Protein AF-A0A4Y8C7T3-F1 (afdb_monomer_lite)

Radius of gyration: 20.88 Å; chains: 1; bounding box: 52×37×53 Å

Secondary structure (DSSP, 8-state):
-----SGGGGGS--SS--EEEESSTT-GGGB-SSSS--BHHHHHHHHHHHHT-EEEE--SS--HHHHHHS---PPPS-SS------------SS--HHHHHHHHHHHHTT-------PPP-

Foldseek 3Di:
DDDDDALCVLVDDDDDAAEDEAAQLVDPSQADPDPPGDRSSVSQVVCCVVVVHYYHYHHPDDDPCCVVPDDDDDDPDDPDDDDDDDDDDPDPDDQDPVNVVVCVVCVVVVHDDDDDDDDDD

Sequence (121 aa):
LLVAGARSALFLPFRNLGLIVVDEEHDNSYKASNQPFINARDLALFLGQKNNIKVVLGSATPSLTSFYKQKSFRLKGTFFDSKKHFLYDENELGITPMLLSELEKSLKHQKQAIVFLPTRA

Structure (mmCIF, N/CA/C/O backbone):
data_AF-A0A4Y8C7T3-F1
#
_entry.id   AF-A0A4Y8C7T3-F1
#
loop_
_atom_site.group_PDB
_atom_site.id
_atom_site.type_symbol
_atom_site.label_atom_id
_atom_site.l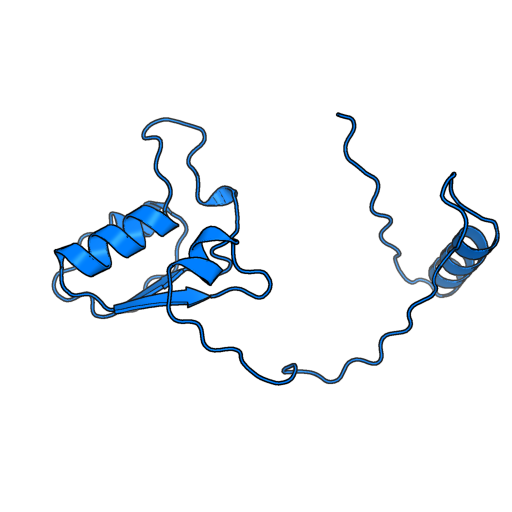abel_alt_id
_atom_site.label_comp_id
_atom_site.label_asym_id
_atom_site.label_entity_id
_atom_site.label_seq_id
_atom_site.pdbx_PDB_ins_code
_atom_site.Cartn_x
_atom_site.Cartn_y
_atom_site.Cartn_z
_atom_site.occupancy
_atom_site.B_iso_or_equiv
_atom_site.auth_seq_id
_atom_site.auth_comp_id
_atom_site.auth_asym_id
_atom_site.auth_atom_id
_atom_site.pdbx_PDB_model_num
ATOM 1 N N . LEU A 1 1 ? -25.126 -2.142 2.551 1.00 82.62 1 LEU A N 1
ATOM 2 C CA . LEU A 1 1 ? -24.535 -0.844 2.160 1.00 82.62 1 LEU A CA 1
ATOM 3 C C . LEU A 1 1 ? -23.037 -1.048 2.011 1.00 82.62 1 LEU A C 1
ATOM 5 O O . LEU A 1 1 ? -22.436 -1.575 2.937 1.00 82.62 1 LEU A O 1
ATOM 9 N N . LEU A 1 2 ? -22.473 -0.686 0.862 1.00 91.12 2 LEU A N 1
ATOM 10 C CA . LEU A 1 2 ? -21.033 -0.684 0.611 1.00 91.12 2 LEU A CA 1
ATOM 11 C C . LEU A 1 2 ? -20.626 0.759 0.320 1.00 91.12 2 LEU A C 1
ATOM 13 O O . LEU A 1 2 ? -21.319 1.443 -0.430 1.00 91.12 2 LEU A O 1
ATOM 17 N N . VAL A 1 3 ? -19.536 1.214 0.933 1.00 94.56 3 VAL A N 1
ATOM 18 C CA . VAL A 1 3 ? -18.952 2.533 0.679 1.00 94.56 3 VAL A CA 1
ATOM 19 C C . VAL A 1 3 ? -17.504 2.321 0.272 1.00 94.56 3 VAL A C 1
ATOM 21 O O . VAL A 1 3 ? -16.757 1.657 0.985 1.00 94.56 3 VAL A O 1
ATOM 24 N N . ALA A 1 4 ? -17.125 2.891 -0.866 1.00 95.19 4 ALA A N 1
ATOM 25 C CA . ALA A 1 4 ? -15.742 3.005 -1.294 1.00 95.19 4 ALA A CA 1
ATOM 26 C C . ALA A 1 4 ? -15.381 4.490 -1.307 1.00 95.19 4 ALA A C 1
ATOM 28 O O . ALA A 1 4 ? -16.145 5.320 -1.802 1.00 95.19 4 ALA A O 1
ATOM 29 N N . GLY A 1 5 ? -14.239 4.835 -0.730 1.00 92.12 5 GLY A N 1
ATOM 30 C CA . GLY A 1 5 ? -13.785 6.212 -0.661 1.00 92.12 5 GLY A CA 1
ATOM 31 C C . GLY A 1 5 ? -12.361 6.294 -0.147 1.00 92.12 5 GLY A C 1
ATOM 32 O O . GLY 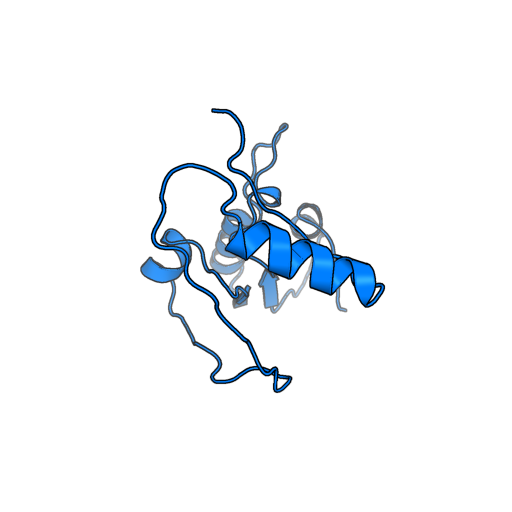A 1 5 ? -11.799 5.312 0.333 1.00 92.12 5 GLY A O 1
ATOM 33 N N . ALA A 1 6 ? -11.784 7.486 -0.250 1.00 90.69 6 ALA A N 1
ATOM 34 C CA . ALA A 1 6 ? -10.477 7.773 0.320 1.00 90.69 6 ALA A CA 1
ATOM 35 C C . ALA A 1 6 ? -1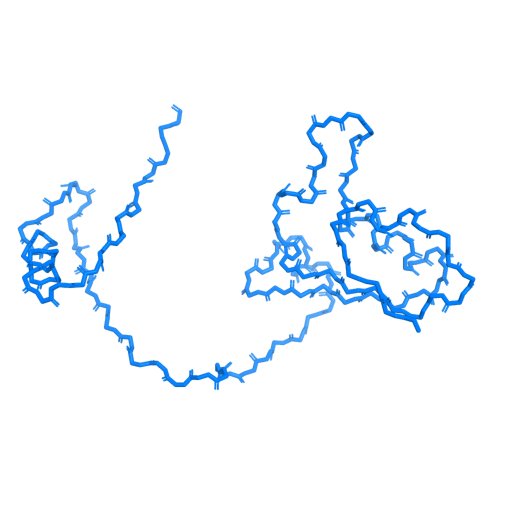0.537 7.809 1.864 1.00 90.69 6 ALA A C 1
ATOM 37 O O . ALA A 1 6 ? -11.543 7.487 2.494 1.00 90.69 6 ALA A O 1
ATOM 38 N N . ARG A 1 7 ? -9.457 8.288 2.486 1.00 90.12 7 ARG A N 1
ATOM 39 C CA . ARG A 1 7 ? -9.272 8.422 3.945 1.00 90.12 7 ARG A CA 1
ATOM 40 C C . ARG A 1 7 ? -10.481 8.945 4.727 1.00 90.12 7 ARG A C 1
ATOM 42 O O . ARG A 1 7 ? -10.745 8.476 5.829 1.00 90.12 7 ARG A O 1
ATOM 49 N N . SER A 1 8 ? -11.192 9.931 4.180 1.00 90.50 8 SER A N 1
ATOM 50 C CA . SER A 1 8 ? -12.311 10.594 4.856 1.00 90.50 8 SER A CA 1
ATOM 51 C C . SER A 1 8 ? -13.522 9.683 5.072 1.00 90.50 8 SER A C 1
ATOM 53 O O . SER A 1 8 ? -14.321 9.952 5.966 1.00 90.50 8 SER A O 1
ATOM 55 N N . ALA A 1 9 ? -13.639 8.580 4.322 1.00 92.88 9 ALA A N 1
ATOM 56 C CA . ALA A 1 9 ? -14.725 7.614 4.479 1.00 92.88 9 ALA A CA 1
ATOM 57 C C . ALA A 1 9 ? -14.758 6.974 5.881 1.00 92.88 9 ALA A C 1
ATOM 59 O O . ALA A 1 9 ? -15.825 6.572 6.339 1.00 92.88 9 ALA A O 1
ATOM 60 N N . LEU A 1 10 ? -13.624 6.944 6.595 1.00 92.81 10 LEU A N 1
ATOM 61 C CA . LEU A 1 10 ? -13.545 6.445 7.974 1.00 92.81 10 LEU A CA 1
ATOM 62 C C . LEU A 1 10 ? -14.325 7.299 8.988 1.00 92.81 10 LEU A C 1
ATOM 64 O O . LEU A 1 10 ? -14.591 6.824 10.089 1.00 92.81 10 LEU A O 1
ATOM 68 N N . PHE A 1 11 ? -14.703 8.533 8.636 1.00 92.44 11 PHE A N 1
ATOM 69 C CA . PHE A 1 11 ? -15.497 9.417 9.500 1.00 92.44 11 PHE A CA 1
ATOM 70 C C . PHE A 1 11 ? -17.001 9.336 9.243 1.00 92.44 11 PHE A C 1
ATOM 72 O O . PHE A 1 11 ? -17.773 9.999 9.936 1.00 92.44 11 PHE A O 1
ATOM 79 N N . LEU A 1 12 ? -17.436 8.560 8.248 1.00 93.75 12 LEU A N 1
ATOM 80 C CA . LEU A 1 12 ? -18.858 8.414 7.980 1.00 93.75 12 LEU A CA 1
ATOM 81 C C . LEU A 1 12 ? -19.550 7.708 9.158 1.00 93.75 12 LEU A C 1
ATOM 83 O O . LEU A 1 12 ? -19.028 6.726 9.693 1.00 93.75 12 LEU A O 1
ATOM 87 N N . PRO A 1 13 ? -20.734 8.184 9.573 1.00 91.75 13 PRO A N 1
ATOM 88 C CA . PRO A 1 13 ? -21.460 7.578 10.673 1.00 91.75 13 PRO A CA 1
ATOM 89 C C . PRO A 1 13 ? -22.086 6.257 10.219 1.00 91.75 13 PRO A C 1
ATOM 91 O O . PRO A 1 13 ? -22.993 6.231 9.386 1.00 91.75 13 PRO A O 1
ATOM 94 N N . PHE A 1 14 ? -21.643 5.150 10.810 1.00 90.69 14 PHE A N 1
ATOM 95 C CA . PHE A 1 14 ? -22.228 3.831 10.588 1.00 90.69 14 PHE A CA 1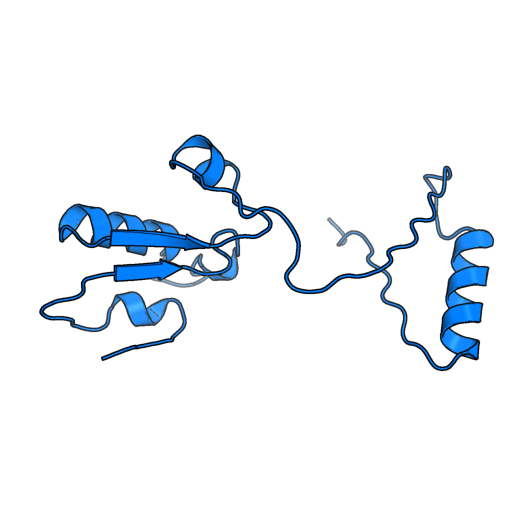
ATOM 96 C C . PHE A 1 14 ? -22.804 3.278 11.888 1.00 90.69 14 PHE A C 1
ATOM 98 O O . PHE A 1 14 ? -22.160 3.339 12.930 1.00 90.69 14 PHE A O 1
ATOM 105 N N . ARG A 1 15 ? -24.011 2.702 11.823 1.00 88.25 15 ARG A N 1
ATOM 106 C CA . ARG A 1 15 ? -24.629 2.033 12.982 1.00 88.25 15 ARG A CA 1
ATOM 107 C C . ARG A 1 15 ? -24.052 0.634 13.214 1.00 88.25 15 ARG A C 1
ATOM 109 O O . ARG A 1 15 ? -23.660 0.323 14.326 1.00 88.25 15 ARG A O 1
ATOM 116 N N . ASN A 1 16 ? -23.961 -0.176 12.154 1.00 91.19 16 ASN A N 1
ATOM 117 C CA . ASN A 1 16 ? -23.572 -1.592 12.224 1.00 91.19 16 ASN A CA 1
ATOM 118 C C . ASN A 1 16 ? -22.473 -1.914 11.193 1.00 91.19 16 ASN A C 1
ATOM 120 O O . ASN A 1 16 ? -22.676 -2.732 10.293 1.00 91.19 16 ASN A O 1
ATOM 124 N N . LEU A 1 17 ? -21.331 -1.224 11.256 1.00 95.44 17 LEU A N 1
ATOM 125 C CA . LEU A 1 17 ? -20.209 -1.511 10.358 1.00 95.44 17 LEU A CA 1
ATOM 126 C C . LEU A 1 17 ? -19.551 -2.839 10.758 1.00 95.44 17 LEU A C 1
ATOM 128 O O . LEU A 1 17 ? -19.068 -2.972 11.874 1.00 95.44 17 LEU A O 1
ATOM 132 N N . GLY A 1 18 ? -19.546 -3.825 9.859 1.00 95.12 18 GLY A N 1
ATOM 133 C CA . GLY A 1 18 ? -19.014 -5.166 10.151 1.00 95.12 18 GLY A CA 1
ATOM 134 C C . GLY A 1 18 ? -17.570 -5.405 9.695 1.00 95.12 18 GLY A C 1
ATOM 135 O O . GLY A 1 18 ? -16.895 -6.287 10.228 1.00 95.12 18 GLY A O 1
ATOM 136 N N . LEU A 1 19 ? -17.093 -4.637 8.713 1.00 97.00 19 LEU A N 1
ATOM 137 C CA . LEU A 1 19 ? -15.787 -4.826 8.088 1.00 97.00 19 LEU A CA 1
ATOM 138 C C . LEU A 1 19 ? -15.250 -3.498 7.545 1.00 97.00 19 LEU A C 1
ATOM 140 O O . LEU A 1 19 ? -15.986 -2.748 6.907 1.00 97.00 19 LEU A O 1
ATOM 144 N N . ILE A 1 20 ? -13.956 -3.262 7.749 1.00 97.44 20 ILE A N 1
ATOM 145 C CA . ILE A 1 20 ? -13.174 -2.228 7.071 1.00 97.44 20 ILE A CA 1
ATOM 146 C C . ILE A 1 20 ? -12.101 -2.927 6.234 1.00 97.44 20 ILE A C 1
ATOM 148 O O . ILE A 1 20 ? -11.392 -3.799 6.737 1.00 97.44 20 ILE A O 1
ATOM 152 N N . VAL A 1 21 ? -11.972 -2.538 4.968 1.00 97.31 21 VAL A N 1
ATOM 153 C CA . VAL A 1 21 ? -10.894 -2.993 4.083 1.00 97.31 21 VAL A CA 1
ATOM 154 C C . VAL A 1 21 ? -10.055 -1.781 3.705 1.00 97.31 21 VAL A C 1
ATOM 156 O O . VAL A 1 21 ? -10.597 -0.789 3.223 1.00 97.31 21 VAL A O 1
ATOM 159 N N . VAL A 1 22 ? -8.752 -1.856 3.955 1.00 96.12 22 VAL A N 1
ATOM 160 C CA . VAL A 1 22 ? -7.775 -0.847 3.534 1.00 96.12 22 VAL A CA 1
ATOM 161 C C . VAL A 1 22 ? -6.924 -1.480 2.447 1.00 96.12 22 VAL A C 1
ATOM 163 O O . VAL A 1 22 ? -6.154 -2.391 2.741 1.00 96.12 22 VAL A O 1
ATOM 166 N N . ASP A 1 23 ? -7.102 -1.034 1.208 1.00 95.06 23 ASP A N 1
ATOM 167 C CA . ASP A 1 23 ? -6.299 -1.481 0.069 1.00 95.06 23 ASP A CA 1
ATOM 168 C C . ASP A 1 23 ? -5.010 -0.659 -0.044 1.00 95.06 23 ASP A C 1
ATOM 170 O O . ASP A 1 23 ? -4.988 0.488 0.406 1.00 95.06 23 ASP A O 1
ATOM 174 N N . GLU A 1 24 ? -3.953 -1.241 -0.606 1.00 94.75 24 GLU A N 1
ATOM 175 C CA . GLU A 1 24 ? -2.607 -0.649 -0.672 1.00 94.75 24 GLU A CA 1
ATOM 176 C C . GLU A 1 24 ? -2.162 -0.021 0.664 1.00 94.75 24 GLU A C 1
ATOM 178 O O . GLU A 1 24 ? -1.756 1.137 0.740 1.00 94.75 24 GLU A O 1
ATOM 183 N N . GLU A 1 25 ? -2.270 -0.770 1.767 1.00 94.25 25 GLU A N 1
ATOM 184 C CA . GLU A 1 25 ? -2.123 -0.243 3.138 1.00 94.25 25 GLU A CA 1
ATOM 185 C C . GLU A 1 25 ? -0.780 0.463 3.426 1.00 94.25 25 GLU A C 1
ATOM 187 O O . GLU A 1 25 ? -0.648 1.196 4.413 1.00 94.25 25 GLU A O 1
ATOM 192 N N . HIS A 1 26 ? 0.230 0.192 2.605 1.00 92.69 26 HIS A N 1
ATOM 193 C CA . HIS A 1 26 ? 1.573 0.738 2.679 1.00 92.69 26 HIS A CA 1
ATOM 194 C C . HIS A 1 26 ? 1.672 2.150 2.086 1.00 92.69 26 HIS A C 1
ATOM 196 O O . HIS A 1 26 ? 2.680 2.823 2.310 1.00 92.69 26 HIS A O 1
ATOM 202 N N . ASP A 1 27 ? 0.652 2.605 1.355 1.00 91.88 27 ASP A N 1
ATOM 203 C CA . ASP A 1 27 ? 0.656 3.889 0.670 1.00 91.88 27 ASP A CA 1
ATOM 204 C C . ASP A 1 27 ? 0.758 5.059 1.668 1.00 91.88 27 ASP A C 1
ATOM 206 O O . ASP A 1 27 ? -0.024 5.212 2.614 1.00 91.88 27 ASP A O 1
ATOM 210 N N . ASN A 1 28 ? 1.740 5.932 1.434 1.00 87.12 28 ASN A N 1
ATOM 211 C CA . ASN A 1 28 ? 1.935 7.147 2.216 1.00 87.12 28 ASN A CA 1
ATOM 212 C C . ASN A 1 28 ? 0.802 8.162 2.021 1.00 87.12 28 ASN A C 1
ATOM 214 O O . ASN A 1 28 ? 0.621 9.016 2.892 1.00 87.12 28 ASN A O 1
ATOM 218 N N . SER A 1 29 ? 0.009 8.054 0.950 1.00 86.44 29 SER A N 1
ATOM 219 C CA . SER A 1 29 ? -1.200 8.854 0.742 1.00 86.44 29 SER A CA 1
ATOM 220 C C . SER A 1 29 ? -2.197 8.698 1.896 1.00 86.44 29 SER A C 1
ATOM 222 O O . SER A 1 29 ? -2.984 9.612 2.151 1.00 86.44 29 SER A O 1
ATOM 224 N N . TYR A 1 30 ? -2.118 7.616 2.683 1.00 88.31 30 TYR A N 1
ATOM 225 C CA . TYR A 1 30 ? -2.924 7.446 3.889 1.00 88.31 30 TYR A CA 1
ATOM 226 C C . TYR A 1 30 ? -2.547 8.371 5.048 1.00 88.31 30 TYR A C 1
ATOM 228 O O . TYR A 1 30 ? -3.384 8.594 5.928 1.00 88.31 30 TYR A O 1
ATOM 236 N N . LYS A 1 31 ? -1.353 8.972 5.033 1.00 89.06 31 LYS A N 1
ATOM 237 C CA . LYS A 1 31 ? -0.935 9.991 6.001 1.00 89.06 31 LYS A CA 1
ATOM 238 C C . LYS A 1 31 ? -1.379 11.371 5.523 1.00 89.06 31 LYS A C 1
ATOM 240 O O . LYS A 1 31 ? -1.037 11.809 4.426 1.00 89.06 31 LYS A O 1
ATOM 245 N N . ALA A 1 32 ? -2.179 12.059 6.328 1.00 88.88 32 ALA A N 1
ATOM 246 C CA . ALA A 1 32 ? -2.567 13.436 6.047 1.00 88.88 32 ALA A CA 1
ATOM 247 C C . ALA A 1 32 ? -1.348 14.361 6.128 1.00 88.88 32 ALA A C 1
ATOM 249 O O . ALA A 1 32 ? -0.624 14.348 7.119 1.00 88.88 32 ALA A O 1
ATOM 250 N N . SER A 1 33 ? -1.133 15.163 5.083 1.00 87.88 33 SER A N 1
ATOM 251 C CA . SER A 1 33 ? -0.104 16.211 5.046 1.00 87.88 33 SER A CA 1
ATOM 252 C C . SER A 1 33 ? -0.551 17.497 5.742 1.00 87.88 33 SER A C 1
ATOM 254 O O . SER A 1 33 ? 0.278 18.348 6.039 1.00 87.88 33 SER A O 1
ATOM 256 N N . ASN A 1 34 ? -1.857 17.635 5.987 1.00 86.12 34 ASN A N 1
ATOM 257 C CA . ASN A 1 34 ? -2.491 18.795 6.601 1.00 86.12 34 ASN A CA 1
ATOM 258 C C . ASN A 1 34 ? -3.279 18.346 7.834 1.00 86.12 34 ASN A C 1
ATOM 260 O O . ASN A 1 34 ? -3.611 17.167 7.974 1.00 86.12 34 ASN A O 1
ATOM 264 N N . GLN A 1 35 ? -3.614 19.291 8.713 1.00 86.88 35 GLN A N 1
ATOM 265 C CA . GLN A 1 35 ? -4.425 18.986 9.885 1.00 86.88 35 GLN A CA 1
ATOM 266 C C . GLN A 1 35 ? -5.847 18.525 9.499 1.00 86.88 35 GLN A C 1
ATOM 268 O O . GLN A 1 35 ? -6.441 19.092 8.580 1.00 86.88 35 GLN A O 1
ATOM 273 N N . PRO A 1 36 ? -6.415 17.544 10.223 1.00 85.00 36 PRO A N 1
ATOM 274 C CA . PRO A 1 36 ? -5.772 16.761 11.280 1.00 85.00 36 PRO A CA 1
ATOM 275 C C . PRO A 1 36 ? -4.766 15.736 10.716 1.00 85.00 36 PRO A C 1
ATOM 277 O O . PRO A 1 36 ? -5.061 15.023 9.758 1.00 85.00 36 PRO A O 1
ATOM 280 N N . PHE A 1 37 ? -3.589 15.631 11.346 1.00 88.81 37 PHE A N 1
ATOM 281 C CA . PHE A 1 37 ? -2.531 14.693 10.947 1.00 88.81 37 PHE A CA 1
ATOM 282 C C . PHE A 1 37 ? -2.898 13.260 11.335 1.00 88.81 37 PHE A C 1
ATOM 284 O O . PHE A 1 37 ? -2.587 12.787 12.426 1.00 88.81 37 PHE A O 1
ATOM 291 N N . ILE A 1 38 ? -3.600 12.576 10.441 1.00 90.69 38 ILE A N 1
ATOM 292 C CA . ILE A 1 38 ? -4.117 11.229 10.672 1.00 90.69 38 ILE A CA 1
ATOM 293 C C . ILE A 1 38 ? -3.500 10.271 9.663 1.00 90.69 38 ILE A C 1
ATOM 295 O O . ILE A 1 38 ? -3.375 10.588 8.480 1.00 90.69 38 ILE A O 1
ATOM 299 N N . ASN A 1 39 ? -3.153 9.075 10.133 1.00 93.62 39 ASN A N 1
ATOM 300 C CA . ASN A 1 39 ? -2.893 7.932 9.274 1.00 93.62 39 ASN A CA 1
ATOM 301 C C . ASN A 1 39 ? -4.162 7.077 9.192 1.00 93.62 39 ASN A C 1
ATOM 303 O O . ASN A 1 39 ? -4.566 6.468 10.183 1.00 93.62 39 ASN A O 1
ATOM 307 N N . ALA A 1 40 ? -4.794 7.032 8.020 1.00 93.25 40 ALA A N 1
ATOM 308 C CA . ALA A 1 40 ? -6.059 6.323 7.838 1.00 93.25 40 ALA A CA 1
ATOM 309 C C . ALA A 1 40 ? -5.957 4.818 8.127 1.00 93.25 40 ALA A C 1
ATOM 311 O O . ALA A 1 40 ? -6.888 4.251 8.693 1.00 93.25 40 ALA A O 1
ATOM 312 N N . ARG A 1 41 ? -4.814 4.182 7.837 1.00 94.81 41 ARG A N 1
ATOM 313 C CA . ARG A 1 41 ? -4.561 2.780 8.206 1.00 94.81 41 ARG A CA 1
ATOM 314 C C . ARG A 1 41 ? -4.644 2.583 9.719 1.00 94.81 41 ARG A C 1
ATOM 316 O O . ARG A 1 41 ? -5.319 1.676 10.200 1.00 94.81 41 ARG A O 1
ATOM 323 N N . ASP A 1 42 ? -3.963 3.444 10.469 1.00 94.31 42 ASP A N 1
ATOM 324 C CA . ASP A 1 42 ? -3.906 3.342 11.928 1.00 94.31 42 ASP A CA 1
ATOM 325 C C . ASP A 1 42 ? -5.270 3.688 12.546 1.00 94.31 42 ASP A C 1
ATOM 327 O O . ASP A 1 42 ? -5.711 3.026 13.485 1.00 94.31 42 ASP A O 1
ATOM 331 N N . LEU A 1 43 ? -5.987 4.655 11.961 1.00 95.50 43 LEU A N 1
ATOM 332 C CA . LEU A 1 43 ? -7.362 4.974 12.341 1.00 95.50 43 LEU A CA 1
ATOM 333 C C . LEU A 1 43 ? -8.313 3.793 12.091 1.00 95.50 43 LEU A C 1
ATOM 335 O O . LEU A 1 43 ? -9.137 3.496 12.951 1.00 95.50 43 LEU A O 1
ATOM 339 N N . ALA A 1 44 ? -8.194 3.096 10.959 1.00 96.38 44 ALA A N 1
ATOM 340 C CA . ALA A 1 44 ? -9.002 1.915 10.662 1.00 96.38 44 ALA A CA 1
ATOM 341 C C . ALA A 1 44 ? -8.781 0.803 11.699 1.00 96.38 44 ALA A C 1
ATOM 343 O O . ALA A 1 44 ? -9.750 0.252 12.220 1.00 96.38 44 ALA A O 1
ATOM 344 N N . LEU A 1 45 ? -7.522 0.522 12.055 1.00 95.94 45 LEU A N 1
ATOM 345 C CA . LEU A 1 45 ? -7.179 -0.442 13.107 1.00 95.94 45 LEU A CA 1
ATOM 346 C C . LEU A 1 45 ? -7.744 -0.024 14.470 1.00 95.94 45 LEU A C 1
ATOM 348 O O . LEU A 1 45 ? -8.336 -0.846 15.169 1.00 95.94 45 LEU A O 1
ATOM 352 N N . PHE A 1 46 ? -7.613 1.257 14.822 1.00 95.50 46 PHE A N 1
ATOM 353 C CA . PHE A 1 46 ? -8.159 1.804 16.061 1.00 95.50 46 PHE A CA 1
ATOM 354 C C . PHE A 1 46 ? -9.687 1.680 16.124 1.00 95.50 46 PHE A C 1
ATOM 356 O O . PHE A 1 46 ? -10.226 1.207 17.125 1.00 95.50 46 PHE A O 1
ATOM 363 N N . LEU A 1 47 ? -10.397 2.066 15.059 1.00 95.38 47 LEU A N 1
ATOM 364 C CA . LEU A 1 47 ? -11.853 1.937 14.973 1.00 95.38 47 LEU A CA 1
ATOM 365 C C . LEU A 1 47 ? -12.289 0.472 15.038 1.00 95.38 47 LEU A C 1
ATOM 367 O O . LEU A 1 47 ? -13.269 0.170 15.723 1.00 95.38 47 LEU A O 1
ATOM 371 N N . GLY A 1 48 ? -11.536 -0.415 14.381 1.00 96.00 48 GLY A N 1
ATOM 372 C CA . GLY A 1 48 ? -11.696 -1.864 14.440 1.00 96.00 48 GLY A CA 1
ATOM 373 C C . GLY A 1 48 ? -11.657 -2.397 15.861 1.00 96.00 48 GLY A C 1
ATOM 374 O O . GLY A 1 48 ? -12.607 -3.025 16.325 1.00 96.00 48 GLY A O 1
ATOM 375 N N . GLN A 1 49 ? -10.591 -2.065 16.584 1.00 95.25 49 GLN A N 1
ATOM 376 C CA . GLN A 1 49 ? -10.417 -2.474 17.971 1.00 95.25 49 GLN A CA 1
ATOM 377 C C . GLN A 1 49 ? -11.490 -1.872 18.889 1.00 95.25 49 GLN A C 1
ATOM 379 O O . GLN A 1 49 ? -12.077 -2.587 19.698 1.00 95.25 49 GLN A O 1
ATOM 384 N N . LYS A 1 50 ? -11.769 -0.568 18.761 1.00 95.44 50 LYS A N 1
ATOM 385 C CA . LYS A 1 50 ? -12.692 0.153 19.650 1.00 95.44 50 LYS A CA 1
ATOM 386 C C . LYS A 1 50 ? -14.149 -0.288 19.492 1.00 95.44 50 LYS A C 1
ATOM 388 O O . LYS A 1 50 ? -14.879 -0.294 20.476 1.00 95.44 50 LYS A O 1
ATOM 393 N N . ASN A 1 51 ? -14.571 -0.633 18.276 1.00 94.75 51 ASN A N 1
ATOM 394 C CA . ASN A 1 51 ? -15.968 -0.950 17.961 1.00 94.75 51 ASN A CA 1
ATOM 395 C C . ASN A 1 51 ? -16.189 -2.432 17.611 1.00 94.75 51 ASN A C 1
ATOM 397 O O . ASN A 1 51 ? -17.261 -2.786 17.130 1.00 94.75 51 ASN A O 1
ATOM 401 N N . ASN A 1 52 ? -15.190 -3.296 17.835 1.00 94.94 52 ASN A N 1
ATOM 402 C CA . ASN A 1 52 ? -15.230 -4.723 17.495 1.00 94.94 52 ASN A CA 1
ATOM 403 C C . ASN A 1 52 ? -15.560 -4.995 16.008 1.00 94.94 52 ASN A C 1
ATOM 405 O O . ASN A 1 52 ? -16.364 -5.864 15.668 1.00 94.94 52 ASN A O 1
ATOM 409 N N . ILE A 1 53 ? -14.937 -4.225 15.114 1.00 97.00 53 ILE A N 1
ATOM 410 C CA . ILE A 1 53 ? -15.105 -4.321 13.659 1.00 97.00 53 ILE A CA 1
ATOM 411 C C . ILE A 1 53 ? -13.903 -5.071 13.090 1.00 97.00 53 ILE A C 1
ATOM 413 O O . ILE A 1 53 ? -12.757 -4.807 13.459 1.00 97.00 53 ILE A O 1
ATOM 417 N N . LYS A 1 54 ? -14.143 -6.000 12.161 1.00 97.00 54 LYS A N 1
ATOM 418 C CA . LYS A 1 54 ? -13.048 -6.691 11.471 1.00 97.00 54 LYS A CA 1
ATOM 419 C C . LYS A 1 54 ? -12.316 -5.710 10.557 1.00 97.00 54 LYS A C 1
ATOM 421 O O . LYS A 1 54 ? -12.952 -4.907 9.879 1.00 97.00 54 LYS A O 1
ATOM 426 N N . VAL A 1 55 ? -10.992 -5.804 10.505 1.00 97.31 55 VAL A N 1
ATOM 427 C CA . VAL A 1 55 ? -10.161 -4.977 9.621 1.00 97.31 55 VAL A CA 1
ATOM 428 C C . VAL A 1 55 ? -9.287 -5.884 8.771 1.00 97.31 55 VAL A C 1
ATOM 430 O O . VAL A 1 55 ? -8.628 -6.780 9.296 1.00 97.31 55 VAL A O 1
ATOM 433 N N . VAL A 1 56 ? -9.289 -5.649 7.462 1.00 97.19 56 VAL A N 1
ATOM 434 C CA . VAL A 1 56 ? -8.406 -6.313 6.502 1.00 97.19 56 VAL A CA 1
ATOM 435 C C . VAL A 1 56 ? -7.499 -5.261 5.885 1.00 97.19 56 VAL A C 1
ATOM 437 O O . VAL A 1 56 ? -7.976 -4.258 5.358 1.00 97.19 56 VAL A O 1
ATOM 440 N N . LEU A 1 57 ? -6.194 -5.502 5.962 1.00 96.69 57 LEU A N 1
ATOM 441 C CA . LEU A 1 57 ? -5.179 -4.691 5.303 1.00 96.69 57 LEU A CA 1
ATOM 442 C C . LEU A 1 57 ? -4.687 -5.451 4.065 1.00 96.69 57 LEU A C 1
ATOM 444 O O . LEU A 1 57 ? -4.109 -6.531 4.198 1.00 96.69 57 LEU A O 1
ATOM 448 N N . GLY A 1 58 ? -4.971 -4.918 2.880 1.00 95.50 58 GLY A N 1
ATOM 449 C CA . GLY A 1 58 ? -4.573 -5.461 1.584 1.00 95.50 58 GLY A CA 1
ATOM 450 C C . GLY A 1 58 ? -3.284 -4.816 1.084 1.00 95.50 58 GLY A C 1
ATOM 451 O O . GLY A 1 58 ? -3.106 -3.607 1.214 1.00 95.50 58 GLY A O 1
ATOM 452 N N . SER A 1 59 ? -2.372 -5.634 0.555 1.00 95.00 59 SER A N 1
ATOM 453 C CA . SER A 1 59 ? -1.112 -5.157 -0.019 1.00 95.00 59 SER A CA 1
ATOM 454 C C . SER A 1 59 ? -0.387 -6.221 -0.818 1.00 95.00 59 SER A C 1
ATOM 456 O O . SER A 1 59 ? -0.265 -7.362 -0.361 1.00 95.00 59 SER A O 1
ATOM 458 N N . ALA A 1 60 ? 0.210 -5.825 -1.940 1.00 92.88 60 ALA A N 1
ATOM 459 C CA . ALA A 1 60 ? 1.263 -6.614 -2.578 1.00 92.88 60 ALA A CA 1
ATOM 460 C C . ALA A 1 60 ? 2.635 -6.407 -1.904 1.00 92.88 60 ALA A C 1
ATOM 462 O O . ALA A 1 60 ? 3.469 -7.315 -1.897 1.00 92.88 60 ALA A O 1
ATOM 463 N N . THR A 1 61 ? 2.855 -5.232 -1.309 1.00 93.50 61 THR A N 1
ATOM 464 C CA . THR A 1 61 ? 4.113 -4.801 -0.680 1.00 93.50 61 THR A CA 1
ATOM 465 C C . THR A 1 61 ? 3.834 -4.241 0.715 1.00 93.50 61 THR A C 1
ATOM 467 O O . THR A 1 61 ? 3.957 -3.034 0.930 1.00 93.50 61 THR A O 1
ATOM 470 N N . PRO A 1 62 ? 3.426 -5.095 1.675 1.00 93.31 62 PRO A N 1
ATOM 471 C CA . PRO A 1 62 ? 2.973 -4.627 2.976 1.00 93.31 62 PRO A CA 1
ATOM 472 C C . PRO A 1 62 ? 4.061 -3.837 3.696 1.00 93.31 62 PRO A C 1
ATOM 474 O O . PRO A 1 62 ? 5.250 -4.161 3.615 1.00 93.31 62 PRO A O 1
ATOM 477 N N . SER A 1 63 ? 3.652 -2.826 4.462 1.00 92.31 63 SER A N 1
ATOM 478 C CA . SER A 1 63 ? 4.603 -2.067 5.272 1.00 92.31 63 SER A CA 1
ATOM 479 C C . SER A 1 63 ? 5.273 -2.991 6.293 1.00 92.31 63 SER A C 1
ATOM 481 O O . SER A 1 63 ? 4.621 -3.870 6.865 1.00 92.31 63 SER A O 1
ATOM 483 N N . LEU A 1 64 ? 6.560 -2.769 6.585 1.00 92.06 64 LEU A N 1
ATOM 484 C CA . LEU A 1 64 ? 7.308 -3.598 7.541 1.00 92.06 64 LEU A CA 1
ATOM 485 C C . LEU A 1 64 ? 6.595 -3.693 8.900 1.00 92.06 64 LEU A C 1
ATOM 487 O O . LEU A 1 64 ? 6.544 -4.752 9.520 1.00 92.06 64 LEU A O 1
ATOM 491 N N . THR A 1 65 ? 5.985 -2.590 9.340 1.00 91.62 65 THR A N 1
ATOM 492 C CA . THR A 1 65 ? 5.198 -2.546 10.575 1.00 91.62 65 THR A CA 1
ATOM 493 C C . THR A 1 65 ? 3.950 -3.424 10.502 1.00 91.62 65 THR A C 1
ATOM 495 O O . THR A 1 65 ? 3.692 -4.155 11.457 1.00 91.62 65 THR A O 1
ATOM 498 N N . SER A 1 66 ? 3.187 -3.376 9.402 1.00 91.75 66 SER A N 1
ATOM 499 C CA . SER A 1 66 ? 2.029 -4.260 9.188 1.00 91.75 66 SER A CA 1
ATOM 500 C C . SER A 1 66 ? 2.467 -5.721 9.197 1.00 91.75 66 SER A C 1
ATOM 502 O O . SER A 1 66 ? 1.895 -6.529 9.921 1.00 91.75 66 SER A O 1
ATOM 504 N N . PHE A 1 67 ? 3.518 -6.037 8.437 1.00 92.19 67 PHE A N 1
ATOM 505 C CA . PHE A 1 67 ? 4.023 -7.396 8.276 1.00 92.19 67 PHE A CA 1
ATOM 506 C C . PHE A 1 67 ? 4.513 -8.004 9.595 1.00 92.19 67 PHE A C 1
ATOM 508 O O . PHE A 1 67 ? 4.280 -9.180 9.852 1.00 92.19 67 PHE A O 1
ATOM 515 N N . TYR A 1 68 ? 5.153 -7.198 10.448 1.00 94.06 68 TYR A N 1
ATOM 516 C CA . TYR A 1 68 ? 5.641 -7.647 11.750 1.00 94.06 68 TYR A CA 1
ATOM 517 C C . TYR A 1 68 ? 4.539 -7.732 12.817 1.00 94.06 68 TYR A C 1
ATOM 519 O O . TYR A 1 68 ? 4.530 -8.656 13.626 1.00 94.06 68 TYR A O 1
ATOM 527 N N . LYS A 1 69 ? 3.619 -6.757 12.861 1.00 92.94 69 LYS A N 1
ATOM 528 C CA . LYS A 1 69 ? 2.632 -6.647 13.951 1.00 92.94 69 LYS A CA 1
ATOM 529 C C . LYS A 1 69 ? 1.340 -7.422 13.707 1.00 92.94 69 LYS A C 1
ATOM 531 O O . LYS A 1 69 ? 0.633 -7.705 14.669 1.00 92.94 69 LYS A O 1
ATOM 536 N N . GLN A 1 70 ? 0.993 -7.704 12.453 1.00 93.06 70 GLN A N 1
ATOM 537 C CA . GLN A 1 70 ? -0.291 -8.303 12.092 1.00 93.06 70 GLN A CA 1
ATOM 538 C C . GLN A 1 70 ? -0.114 -9.740 11.610 1.00 93.06 70 GLN A C 1
ATOM 540 O O . GLN A 1 70 ? 0.870 -10.083 10.958 1.00 93.06 70 GLN A O 1
ATOM 545 N N . LYS A 1 71 ? -1.109 -10.588 11.889 1.00 92.56 71 LYS A N 1
ATOM 546 C CA . LYS A 1 71 ? -1.180 -11.912 11.262 1.00 92.56 71 LYS A CA 1
ATOM 547 C C . LYS A 1 71 ? -1.390 -11.721 9.763 1.00 92.56 71 LYS A C 1
ATOM 549 O O . LYS A 1 71 ? -2.337 -11.049 9.361 1.00 92.56 71 LYS A O 1
ATOM 554 N N . SER A 1 72 ? -0.521 -12.314 8.954 1.00 91.75 72 SER A N 1
ATOM 555 C CA . SER A 1 72 ? -0.568 -12.187 7.501 1.00 91.75 72 SER A CA 1
ATOM 556 C C . SER A 1 72 ? -0.991 -13.494 6.838 1.00 91.75 72 SER A C 1
ATOM 558 O O . SER A 1 72 ? -0.682 -14.593 7.300 1.00 91.75 72 SER A O 1
ATOM 560 N N . PHE A 1 73 ? -1.718 -13.360 5.732 1.00 92.94 73 PHE A N 1
ATOM 561 C CA . PHE A 1 73 ? -2.039 -14.456 4.831 1.00 92.94 73 PHE A CA 1
ATOM 562 C C . PHE A 1 73 ? -1.605 -14.058 3.424 1.00 92.94 73 PHE A C 1
ATOM 564 O O . PHE A 1 73 ? -2.029 -13.024 2.911 1.00 92.94 73 PHE A O 1
ATOM 571 N N . ARG A 1 74 ? -0.737 -14.866 2.807 1.00 90.38 74 ARG A N 1
ATOM 572 C CA . ARG A 1 74 ? -0.210 -14.605 1.466 1.00 90.38 74 ARG A CA 1
ATOM 573 C C . ARG A 1 74 ? -0.965 -15.437 0.439 1.00 90.38 74 ARG A C 1
ATOM 575 O O . ARG A 1 74 ? -0.884 -16.665 0.455 1.00 90.38 74 ARG A O 1
ATOM 582 N N . LEU A 1 75 ? -1.634 -14.758 -0.486 1.00 89.88 75 LEU A N 1
ATOM 583 C CA . LEU A 1 75 ? -2.202 -15.394 -1.670 1.00 89.88 75 LEU A CA 1
ATOM 584 C C . LEU A 1 75 ? -1.068 -15.945 -2.547 1.00 89.88 75 LEU A C 1
ATOM 586 O O . LEU A 1 75 ? -0.042 -15.290 -2.743 1.00 89.88 75 LEU A O 1
ATOM 590 N N . LYS A 1 76 ? -1.232 -17.180 -3.030 1.00 88.06 76 LYS A N 1
ATOM 591 C CA . LYS A 1 76 ? -0.272 -17.834 -3.926 1.00 88.06 76 LYS A CA 1
ATOM 592 C C . LYS A 1 76 ? -0.722 -17.656 -5.373 1.00 88.06 76 LYS A C 1
ATOM 594 O O . LYS A 1 76 ? -1.886 -17.892 -5.676 1.00 88.06 76 LYS A O 1
ATOM 599 N N . GLY A 1 77 ? 0.225 -17.315 -6.244 1.00 81.88 77 GLY A N 1
ATOM 600 C CA . GLY A 1 77 ? -0.019 -17.102 -7.671 1.00 81.88 77 GLY A CA 1
ATOM 601 C C . GLY A 1 77 ? -0.473 -15.682 -8.010 1.00 81.88 77 GLY A C 1
ATOM 602 O O . GLY A 1 77 ? -0.773 -14.873 -7.132 1.00 81.88 77 GLY A O 1
ATOM 603 N N . THR A 1 78 ? -0.478 -15.378 -9.303 1.00 80.19 78 THR A N 1
ATOM 604 C CA . THR A 1 78 ? -1.079 -14.171 -9.876 1.00 80.19 78 THR A CA 1
ATOM 605 C C . THR A 1 78 ? -2.411 -14.536 -10.521 1.00 80.19 78 THR A C 1
ATOM 607 O O . THR A 1 78 ? -2.614 -15.675 -10.926 1.00 80.19 78 THR A O 1
ATOM 610 N N . PHE A 1 79 ? -3.331 -13.575 -10.625 1.00 82.06 79 PHE A N 1
ATOM 611 C CA . PHE A 1 79 ? -4.605 -13.815 -11.313 1.00 82.06 79 PHE A CA 1
ATOM 612 C C . PHE A 1 79 ? -4.413 -14.054 -12.823 1.00 82.06 79 PHE A C 1
ATOM 614 O O . PHE A 1 79 ? -5.171 -14.797 -13.434 1.00 82.06 79 PHE A O 1
ATOM 621 N N . PHE A 1 80 ? -3.370 -13.456 -13.409 1.00 84.56 80 PHE A N 1
ATOM 622 C CA . PHE A 1 80 ? -2.985 -13.643 -14.806 1.00 84.56 80 PHE A CA 1
ATOM 623 C C . PHE A 1 80 ? -1.579 -14.230 -14.916 1.00 84.56 80 PHE A C 1
ATOM 625 O O . PHE A 1 80 ? -0.676 -13.821 -14.178 1.00 84.56 80 PHE A O 1
ATOM 632 N N . ASP A 1 81 ? -1.379 -15.122 -15.884 1.00 83.62 81 ASP A N 1
ATOM 633 C CA . ASP A 1 81 ? -0.054 -15.606 -16.257 1.00 83.62 81 ASP A CA 1
ATOM 634 C C . ASP A 1 81 ? 0.654 -14.574 -17.139 1.00 83.62 81 ASP A C 1
ATOM 636 O O . ASP A 1 81 ? 0.213 -14.247 -18.241 1.00 83.62 81 ASP A O 1
ATOM 640 N N . SER A 1 82 ? 1.787 -14.062 -16.661 1.00 84.31 82 SER A N 1
ATOM 641 C CA . SER A 1 82 ? 2.637 -13.138 -17.415 1.00 84.31 82 SER A CA 1
ATOM 642 C C . SER A 1 82 ? 4.030 -13.733 -17.591 1.00 84.31 82 SER A C 1
ATOM 644 O O . SER A 1 82 ? 4.693 -14.038 -16.596 1.00 84.31 82 SER A O 1
ATOM 646 N N . LYS A 1 83 ? 4.516 -13.834 -18.834 1.00 86.69 83 LYS A N 1
ATOM 647 C CA . LYS A 1 83 ? 5.933 -14.120 -19.097 1.00 86.69 83 LYS A CA 1
ATOM 648 C C . LYS A 1 83 ? 6.746 -12.852 -18.853 1.00 86.69 83 LYS A C 1
ATOM 650 O O . LYS A 1 83 ? 6.548 -11.850 -19.535 1.00 86.69 83 LYS A O 1
ATOM 655 N N . LYS A 1 84 ? 7.641 -12.896 -17.867 1.00 87.50 84 LYS A N 1
ATOM 656 C CA . LYS A 1 84 ? 8.544 -11.792 -17.525 1.00 87.50 84 LYS A CA 1
ATOM 657 C C . LYS A 1 84 ? 9.946 -12.126 -18.019 1.00 87.50 84 LYS A C 1
ATOM 659 O O . LYS A 1 84 ? 10.428 -13.230 -17.783 1.00 87.50 84 LYS A O 1
ATOM 664 N N . HIS A 1 85 ? 10.583 -11.171 -18.685 1.00 88.38 85 HIS A N 1
ATOM 665 C CA . HIS A 1 85 ? 11.983 -11.252 -19.081 1.00 88.38 85 HIS A CA 1
ATOM 666 C C . HIS A 1 85 ? 12.762 -10.236 -18.254 1.00 88.38 85 HIS A C 1
ATOM 668 O O . HIS A 1 85 ? 12.415 -9.057 -18.250 1.00 88.38 85 HIS A O 1
ATOM 674 N N . PHE A 1 86 ? 13.775 -10.708 -17.534 1.00 90.00 86 PHE A N 1
ATOM 675 C CA . PHE A 1 86 ? 14.651 -9.867 -16.730 1.00 90.00 86 PHE A CA 1
ATOM 676 C C . PHE A 1 86 ? 16.023 -9.842 -17.391 1.00 90.00 86 PHE A C 1
ATOM 678 O O . PHE A 1 86 ? 16.590 -10.895 -17.680 1.00 90.00 86 PHE A O 1
ATOM 685 N N . LEU A 1 87 ? 16.520 -8.639 -17.646 1.00 86.75 87 LEU A N 1
ATOM 686 C CA . LEU A 1 87 ? 17.878 -8.391 -18.104 1.00 86.75 87 LEU A CA 1
ATOM 687 C C . LEU A 1 87 ? 18.575 -7.645 -16.976 1.00 86.75 87 LEU A C 1
ATOM 689 O O . LEU A 1 87 ? 18.083 -6.610 -16.527 1.00 86.75 87 LEU A O 1
ATOM 693 N N . TYR A 1 88 ? 19.668 -8.216 -16.487 1.00 85.38 88 TYR A N 1
ATOM 694 C CA . TYR A 1 88 ? 20.470 -7.620 -15.432 1.00 85.38 88 TYR A CA 1
ATOM 695 C C . TYR A 1 88 ? 21.696 -6.987 -16.069 1.00 85.38 88 TYR A C 1
ATOM 697 O O . TYR A 1 88 ? 22.355 -7.608 -16.902 1.00 85.38 88 TYR A O 1
ATOM 705 N N . ASP A 1 89 ? 21.959 -5.745 -15.692 1.00 81.62 89 ASP A N 1
ATOM 706 C CA . ASP A 1 89 ? 23.174 -5.038 -16.053 1.00 81.62 89 ASP A CA 1
ATOM 707 C C . ASP A 1 89 ? 24.116 -5.052 -14.850 1.00 81.62 89 ASP A C 1
ATOM 709 O O . ASP A 1 89 ? 23.681 -4.789 -13.728 1.00 81.62 89 ASP A O 1
ATOM 713 N N . GLU A 1 90 ? 25.380 -5.394 -15.072 1.00 79.69 90 GLU A N 1
ATOM 714 C CA . GLU A 1 90 ? 26.396 -5.437 -14.014 1.00 79.69 90 GLU A CA 1
ATOM 715 C C . GLU A 1 90 ? 27.040 -4.064 -13.772 1.00 79.69 90 GLU A C 1
ATOM 717 O O . GLU A 1 90 ? 27.795 -3.894 -12.817 1.00 79.69 90 GLU A O 1
ATOM 722 N N . ASN A 1 91 ? 26.759 -3.072 -14.623 1.00 78.69 91 ASN A N 1
ATOM 723 C CA . ASN A 1 91 ? 27.361 -1.751 -14.513 1.00 78.69 91 ASN A CA 1
ATOM 724 C C . ASN A 1 91 ? 26.543 -0.835 -13.589 1.00 78.69 91 ASN A C 1
ATOM 726 O O . ASN A 1 91 ? 25.380 -0.536 -13.853 1.00 78.69 91 ASN A O 1
ATOM 730 N N . GLU A 1 92 ? 27.167 -0.343 -12.517 1.00 68.38 92 GLU A N 1
ATOM 731 C CA . GLU A 1 92 ? 26.519 0.552 -11.545 1.00 68.38 92 GLU A CA 1
ATOM 732 C C . GLU A 1 92 ? 26.368 1.993 -12.062 1.00 68.38 92 GLU A C 1
ATOM 734 O O . GLU A 1 92 ? 25.573 2.777 -11.538 1.00 68.38 92 GLU A O 1
ATOM 739 N N . LEU A 1 93 ? 27.139 2.363 -13.090 1.00 67.19 93 LEU A N 1
ATOM 740 C CA . LEU A 1 93 ? 27.274 3.740 -13.555 1.00 67.19 93 LEU A CA 1
ATOM 741 C C . LEU A 1 93 ? 26.660 3.923 -14.949 1.00 67.19 93 LEU A C 1
ATOM 743 O O . LEU A 1 93 ? 27.321 3.785 -15.975 1.00 67.19 93 LEU A O 1
ATOM 747 N N . GLY A 1 94 ? 25.394 4.341 -14.964 1.00 70.44 94 GLY A N 1
ATOM 748 C CA . GLY A 1 94 ? 24.747 4.954 -16.126 1.00 70.44 94 GLY A CA 1
ATOM 749 C C . GLY A 1 94 ? 23.995 4.006 -17.062 1.00 70.44 94 GLY A C 1
ATOM 750 O O . GLY A 1 94 ? 23.850 2.813 -16.819 1.00 70.44 94 GLY A O 1
ATOM 751 N N . ILE A 1 95 ? 23.455 4.582 -18.139 1.00 79.12 95 ILE A N 1
ATOM 752 C CA . ILE A 1 95 ? 22.717 3.835 -19.162 1.00 79.12 95 ILE A CA 1
ATOM 753 C C . ILE A 1 95 ? 23.731 3.156 -20.082 1.00 79.12 95 ILE A C 1
ATOM 755 O O . ILE A 1 95 ? 24.471 3.829 -20.802 1.00 79.12 95 ILE A O 1
ATOM 759 N N . THR A 1 96 ? 23.758 1.828 -20.079 1.00 86.50 96 THR A N 1
ATOM 760 C CA . THR A 1 96 ? 24.661 1.062 -20.940 1.00 86.50 96 THR A CA 1
ATOM 761 C C . THR A 1 96 ? 24.140 0.960 -22.377 1.00 86.50 96 THR A C 1
ATOM 763 O O . THR A 1 96 ? 22.938 1.113 -22.630 1.00 86.50 96 THR A O 1
ATOM 766 N N . PRO A 1 97 ? 25.014 0.627 -23.348 1.00 88.25 97 PRO A N 1
ATOM 767 C CA . PRO A 1 97 ? 24.587 0.331 -24.715 1.00 88.25 97 PRO A CA 1
ATOM 768 C C . PRO A 1 97 ? 23.543 -0.793 -24.800 1.00 88.25 97 PRO A C 1
ATOM 770 O O . PRO A 1 97 ? 22.701 -0.779 -25.696 1.00 88.25 97 PRO A O 1
ATOM 773 N N . MET A 1 98 ? 23.567 -1.748 -23.861 1.00 88.38 98 MET A N 1
ATOM 774 C CA . MET A 1 98 ? 22.587 -2.834 -23.788 1.00 88.38 98 MET A CA 1
ATOM 775 C C . MET A 1 98 ? 21.187 -2.296 -23.470 1.00 88.38 98 MET A C 1
ATOM 777 O O . MET A 1 98 ? 20.241 -2.585 -24.205 1.00 88.38 98 MET A O 1
ATOM 781 N N . LEU A 1 99 ? 21.067 -1.438 -22.451 1.00 88.75 99 LEU A N 1
ATOM 782 C CA . LEU A 1 99 ? 19.800 -0.789 -22.103 1.00 88.75 99 LEU A CA 1
ATOM 783 C C . LEU A 1 99 ? 19.294 0.123 -23.230 1.00 88.75 99 LEU A C 1
ATOM 785 O O . LEU A 1 99 ? 18.108 0.080 -23.557 1.00 88.75 99 LEU A O 1
ATOM 789 N N . LEU A 1 100 ? 20.179 0.909 -23.859 1.00 90.12 100 LEU A N 1
ATOM 790 C CA . LEU A 1 100 ? 19.816 1.755 -25.006 1.00 90.12 100 LEU A CA 1
ATOM 791 C C . LEU A 1 100 ? 19.268 0.927 -26.174 1.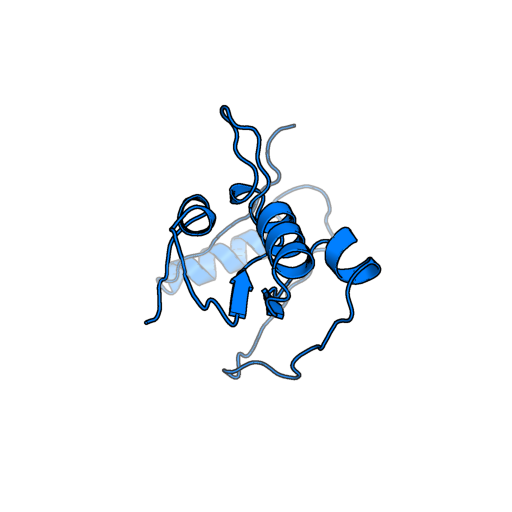00 90.12 100 LEU A C 1
ATOM 793 O O . LEU A 1 100 ? 18.229 1.275 -26.732 1.00 90.12 100 LEU A O 1
ATOM 797 N N . SER A 1 101 ? 19.921 -0.191 -26.500 1.00 92.69 101 SER A N 1
ATOM 798 C CA . SER A 1 101 ? 19.486 -1.101 -27.564 1.00 92.69 101 SER A CA 1
ATOM 799 C C . SER A 1 101 ? 18.086 -1.670 -27.302 1.00 92.69 101 SER A C 1
ATOM 801 O O . SER A 1 101 ? 17.233 -1.675 -28.195 1.00 92.69 101 SER A O 1
ATOM 803 N N . GLU A 1 102 ? 17.797 -2.090 -26.067 1.00 91.75 102 GLU A N 1
ATOM 804 C CA . GLU A 1 102 ? 16.470 -2.606 -25.711 1.00 91.75 102 GLU A CA 1
ATOM 805 C C . GLU A 1 102 ? 15.390 -1.512 -25.705 1.00 91.75 102 GLU A C 1
ATOM 807 O O . GLU A 1 102 ? 14.263 -1.752 -26.153 1.00 91.75 102 GLU A O 1
ATOM 812 N N . LEU A 1 103 ? 15.724 -0.287 -25.284 1.00 92.31 103 LEU A N 1
ATOM 813 C CA . LEU A 1 103 ? 14.818 0.861 -25.394 1.00 92.31 103 LEU A CA 1
ATOM 814 C C . LEU A 1 103 ? 14.513 1.195 -26.860 1.00 92.31 103 LEU A C 1
ATOM 816 O O . LEU A 1 103 ? 13.341 1.310 -27.227 1.00 92.31 103 LEU A O 1
ATOM 820 N N . GLU A 1 104 ? 15.534 1.286 -27.717 1.00 95.06 104 GLU A N 1
ATOM 821 C CA . GLU A 1 104 ? 15.360 1.511 -29.157 1.00 95.06 104 GLU A CA 1
ATOM 822 C C . GLU A 1 104 ? 14.499 0.429 -29.798 1.00 95.06 104 GLU A C 1
ATOM 824 O O . GLU A 1 104 ? 13.610 0.724 -30.598 1.00 95.06 104 GLU A O 1
ATOM 829 N N . LYS A 1 105 ? 14.739 -0.834 -29.443 1.00 94.94 105 LYS A N 1
ATOM 830 C CA . LYS A 1 105 ? 13.944 -1.961 -29.921 1.00 94.94 105 LYS A CA 1
ATOM 831 C C . LYS A 1 105 ? 12.490 -1.821 -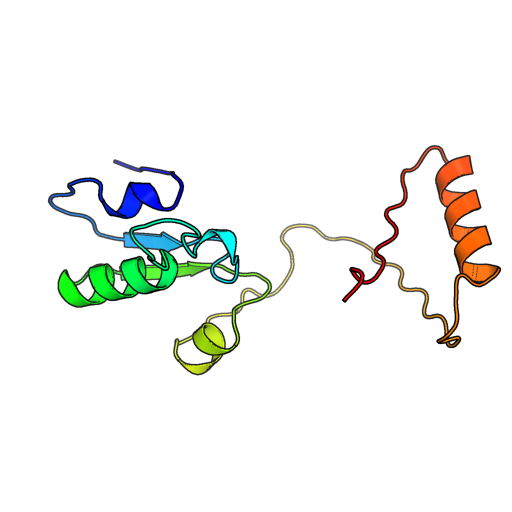29.487 1.00 94.94 105 LYS A C 1
ATOM 833 O O . LYS A 1 105 ? 11.611 -2.012 -30.324 1.00 94.94 105 LYS A O 1
ATOM 838 N N . SER A 1 106 ? 12.218 -1.461 -28.233 1.00 94.62 106 SER A N 1
ATOM 839 C CA . SER A 1 106 ? 10.850 -1.226 -27.750 1.00 94.62 106 SER A CA 1
ATOM 840 C C . SER A 1 106 ? 10.144 -0.136 -28.570 1.00 94.62 106 SER A C 1
ATOM 842 O O . SER A 1 106 ? 9.057 -0.368 -29.107 1.00 94.62 106 SER A O 1
ATOM 844 N N . LEU A 1 107 ? 10.813 1.003 -28.777 1.00 95.50 107 LEU A N 1
ATOM 845 C CA . LEU A 1 107 ? 10.279 2.140 -29.533 1.00 95.50 107 LEU A CA 1
ATOM 846 C C . LEU A 1 107 ? 10.086 1.826 -31.026 1.00 95.50 107 LEU A C 1
ATOM 848 O O . LEU A 1 107 ? 9.057 2.190 -31.595 1.00 95.50 107 LEU A O 1
ATOM 852 N N . LYS A 1 108 ? 11.013 1.089 -31.659 1.00 97.00 108 LYS A N 1
ATOM 853 C CA . LYS A 1 108 ? 10.875 0.613 -33.053 1.00 97.00 108 LYS A CA 1
ATOM 854 C C . LYS A 1 108 ? 9.646 -0.282 -33.240 1.00 97.00 108 LYS A C 1
ATOM 856 O O . LYS A 1 108 ? 9.034 -0.252 -34.301 1.00 97.00 108 LYS A O 1
ATOM 861 N N . HIS A 1 109 ? 9.252 -1.031 -32.209 1.00 96.56 109 HIS A N 1
ATOM 862 C CA . HIS A 1 109 ? 8.025 -1.836 -32.203 1.00 96.56 109 HIS A CA 1
ATOM 863 C C . HIS A 1 109 ? 6.781 -1.048 -31.750 1.00 96.56 109 HIS A C 1
ATOM 865 O O . HIS A 1 109 ? 5.770 -1.665 -31.416 1.00 96.56 109 HIS A O 1
ATOM 871 N N . GLN A 1 110 ? 6.846 0.289 -31.710 1.00 95.69 110 GLN A N 1
ATOM 872 C CA . GLN A 1 110 ? 5.764 1.177 -31.263 1.00 95.69 110 GLN A CA 1
ATOM 873 C C . GLN A 1 110 ? 5.262 0.871 -29.840 1.00 95.69 110 GLN A C 1
ATOM 875 O O . GLN A 1 110 ? 4.105 1.125 -29.506 1.00 95.69 110 GLN A O 1
ATOM 880 N N . LYS A 1 111 ? 6.129 0.322 -28.981 1.00 95.69 111 LYS A N 1
ATOM 881 C CA . LYS A 1 111 ? 5.842 0.118 -27.558 1.00 95.69 111 LYS A CA 1
ATOM 882 C C . LYS A 1 111 ? 6.363 1.296 -26.746 1.00 95.69 111 LYS A C 1
ATOM 884 O O . LYS A 1 111 ? 7.286 1.997 -27.149 1.00 95.69 111 LYS A O 1
ATOM 889 N N . GLN A 1 112 ? 5.775 1.490 -25.572 1.00 94.88 112 GLN A N 1
ATOM 890 C CA . GLN A 1 112 ? 6.267 2.446 -24.587 1.00 94.88 112 GLN A CA 1
ATOM 891 C C . GLN A 1 112 ? 7.272 1.767 -23.654 1.00 94.88 112 GLN A C 1
ATOM 893 O O . GLN A 1 112 ? 7.173 0.572 -23.370 1.00 94.88 112 GLN A O 1
ATOM 898 N N . ALA A 1 113 ? 8.229 2.545 -23.164 1.00 93.31 113 ALA A N 1
ATOM 899 C CA . ALA A 1 113 ? 9.161 2.129 -22.130 1.00 93.31 113 ALA A CA 1
ATOM 900 C C . ALA A 1 113 ? 9.106 3.132 -20.976 1.00 93.31 113 ALA A C 1
ATOM 902 O O . ALA A 1 113 ? 8.970 4.335 -21.200 1.00 93.31 113 ALA A O 1
ATOM 903 N N . ILE A 1 114 ? 9.208 2.629 -19.749 1.00 92.56 114 ILE A N 1
ATOM 904 C CA . ILE A 1 114 ? 9.285 3.445 -18.538 1.00 92.56 114 ILE A CA 1
ATOM 905 C C . ILE A 1 114 ? 10.679 3.248 -17.957 1.00 92.56 114 ILE A C 1
ATOM 907 O O . ILE A 1 114 ? 11.086 2.117 -17.695 1.00 92.56 114 ILE A O 1
ATOM 911 N N . VAL A 1 115 ? 11.399 4.350 -17.760 1.00 89.12 115 VAL A N 1
ATOM 912 C CA . VAL A 1 115 ? 12.705 4.361 -17.099 1.00 89.12 115 VAL A CA 1
ATOM 913 C C . VAL A 1 115 ? 12.524 4.990 -15.724 1.00 89.12 115 VAL A C 1
ATOM 915 O O . VAL A 1 115 ? 12.142 6.154 -15.616 1.00 89.12 115 VAL A O 1
ATOM 918 N N . PHE A 1 116 ? 12.784 4.215 -14.675 1.00 87.38 116 PHE A N 1
ATOM 919 C CA . PHE A 1 116 ? 12.778 4.710 -13.302 1.00 87.38 116 PHE A CA 1
ATOM 920 C C . PHE A 1 116 ? 14.182 5.190 -12.940 1.00 87.38 116 PHE A C 1
ATOM 922 O O . PHE A 1 116 ? 15.140 4.426 -13.021 1.00 87.38 116 PHE A O 1
ATOM 929 N N . LEU A 1 117 ? 14.297 6.452 -12.535 1.00 84.44 117 LEU A N 1
ATOM 930 C CA . LEU A 1 117 ? 15.529 7.030 -12.005 1.00 84.44 117 LEU A CA 1
ATOM 931 C C . LEU A 1 117 ? 15.325 7.357 -10.521 1.00 84.44 117 LEU A C 1
ATOM 933 O O . LEU A 1 117 ? 14.205 7.709 -10.136 1.00 84.44 117 LEU A O 1
ATOM 937 N N . PRO A 1 118 ? 16.374 7.279 -9.685 1.00 81.75 118 PRO A N 1
ATOM 938 C CA . PRO A 1 118 ? 16.298 7.768 -8.317 1.00 81.75 118 PRO A CA 1
ATOM 939 C C . PRO A 1 118 ? 15.858 9.236 -8.300 1.00 81.75 118 PRO A C 1
ATOM 941 O O . PRO A 1 118 ? 16.306 10.046 -9.116 1.00 81.75 118 PRO A O 1
ATOM 944 N N . THR A 1 119 ? 14.991 9.598 -7.360 1.00 78.94 119 THR A N 1
ATOM 945 C CA . THR A 1 119 ? 14.690 11.006 -7.095 1.00 78.94 119 THR A CA 1
ATOM 946 C C . THR A 1 119 ? 15.955 11.699 -6.597 1.00 78.94 119 THR A C 1
ATOM 948 O O . THR A 1 119 ? 16.697 11.115 -5.807 1.00 78.94 119 THR A O 1
ATOM 951 N N . ARG A 1 120 ? 16.209 12.940 -7.036 1.00 68.50 120 ARG A N 1
ATOM 952 C CA . ARG A 1 120 ? 17.288 13.757 -6.460 1.00 68.50 120 ARG A CA 1
ATOM 953 C C . ARG A 1 120 ? 17.028 13.894 -4.955 1.00 68.50 120 ARG A C 1
ATOM 955 O O . ARG A 1 120 ? 15.927 14.301 -4.585 1.00 68.50 120 ARG A O 1
ATOM 962 N N . ALA A 1 121 ? 17.995 13.468 -4.142 1.00 48.59 121 ALA A N 1
ATOM 963 C CA . ALA A 1 121 ? 17.997 13.672 -2.696 1.00 48.59 121 ALA A CA 1
ATOM 964 C C . ALA A 1 121 ? 18.167 15.158 -2.358 1.00 48.59 121 ALA A C 1
ATOM 966 O O . ALA A 1 121 ? 18.848 15.857 -3.146 1.00 48.59 121 ALA A O 1
#

pLDDT: mean 90.04, std 7.19, range [48.59, 97.44]